Protein AF-A0A833ZFP9-F1 (afdb_monomer_lite)

Radius of gyration: 18.36 Å; chains: 1; bounding box: 37×31×60 Å

Organism: NCBI:txid89673

Secondary structure (DSSP, 8-state):
-----S---GGGTSTTHHHHHH-HHHHHHTT-EEEEEEEEEEE-SSEEEEEEE--HHHHHTS-TTSS-SSTT--PPTTTT-EEEEEE-TT--TTHHHHHHHHHHHHHHTT---EEEEEETTEEEEE-STT-EEEEEEEEEEEEEE------TT-PPP---S-SS--PPPPP--

Structure (mmCIF, N/CA/C/O backbone):
data_AF-A0A833ZFP9-F1
#
_entry.id   AF-A0A833ZFP9-F1
#
loop_
_atom_site.group_PDB
_atom_site.id
_atom_site.type_symbol
_atom_site.label_atom_id
_atom_site.label_alt_id
_atom_site.label_comp_id
_atom_site.label_asym_id
_atom_site.label_entity_id
_atom_site.label_seq_id
_atom_site.pdbx_PDB_ins_code
_atom_site.Cartn_x
_atom_site.Cartn_y
_atom_site.Cartn_z
_atom_site.occupancy
_atom_site.B_iso_or_equiv
_atom_site.auth_seq_id
_atom_site.auth_comp_id
_atom_site.auth_asym_id
_atom_site.auth_atom_id
_atom_site.pdbx_PDB_model_num
ATOM 1 N N . MET A 1 1 ? -7.667 -14.322 2.861 1.00 87.31 1 MET A N 1
ATOM 2 C CA . MET A 1 1 ? -8.338 -13.066 2.449 1.00 87.31 1 MET A CA 1
ATOM 3 C C . MET A 1 1 ? -7.268 -11.989 2.304 1.00 87.31 1 MET A C 1
ATOM 5 O O . MET A 1 1 ? -6.382 -11.949 3.150 1.00 87.31 1 MET A O 1
ATOM 9 N N . LEU A 1 2 ? -7.310 -11.172 1.246 1.00 97.00 2 LEU A N 1
ATOM 10 C CA . LEU A 1 2 ? -6.383 -10.045 1.052 1.00 97.00 2 LEU A CA 1
ATOM 11 C C . LEU A 1 2 ? -6.834 -8.821 1.863 1.00 97.00 2 LEU A C 1
ATOM 13 O O . LEU A 1 2 ? -8.028 -8.660 2.106 1.00 97.00 2 LEU A O 1
ATOM 17 N N . HIS A 1 3 ? -5.898 -7.962 2.267 1.00 97.88 3 HIS A N 1
ATOM 18 C CA . HIS A 1 3 ? -6.184 -6.735 3.015 1.00 97.88 3 HIS A CA 1
ATOM 19 C C . HIS A 1 3 ? -5.143 -5.642 2.722 1.00 97.88 3 HIS A C 1
ATOM 21 O O . HIS A 1 3 ? -4.038 -5.939 2.274 1.00 97.88 3 HIS A O 1
ATOM 27 N N . CYS A 1 4 ? -5.504 -4.386 2.994 1.00 98.25 4 CYS A N 1
ATOM 28 C CA . CYS A 1 4 ? -4.605 -3.231 2.978 1.00 98.25 4 CYS A CA 1
ATOM 29 C C . CYS A 1 4 ? -4.528 -2.675 4.402 1.00 98.25 4 CYS A C 1
ATOM 31 O O . CYS A 1 4 ? -5.507 -2.123 4.907 1.00 98.25 4 CYS A O 1
ATOM 33 N N . THR A 1 5 ? -3.392 -2.857 5.072 1.00 97.62 5 THR A N 1
ATOM 34 C CA . THR A 1 5 ? -3.215 -2.403 6.459 1.00 97.62 5 THR A CA 1
ATOM 35 C C . THR A 1 5 ? -2.983 -0.897 6.499 1.00 97.62 5 THR A C 1
ATOM 37 O O . THR A 1 5 ? -2.095 -0.398 5.813 1.00 97.62 5 THR A O 1
ATOM 40 N N . THR A 1 6 ? -3.735 -0.181 7.339 1.00 97.31 6 THR A N 1
ATOM 41 C CA . THR A 1 6 ? -3.466 1.229 7.659 1.00 97.31 6 THR A CA 1
ATOM 42 C C . THR A 1 6 ? -2.469 1.343 8.813 1.00 97.31 6 THR A C 1
ATOM 44 O O . THR A 1 6 ? -1.327 1.750 8.616 1.00 97.31 6 THR A O 1
ATOM 47 N N . LYS A 1 7 ? -2.871 0.931 10.021 1.00 96.75 7 LYS A N 1
ATOM 48 C CA . LYS A 1 7 ? -2.067 0.991 11.246 1.00 96.75 7 LYS A CA 1
ATOM 49 C C . LYS A 1 7 ? -1.997 -0.383 11.901 1.00 96.75 7 LYS A C 1
ATOM 51 O O . LYS A 1 7 ? -3.016 -1.007 12.183 1.00 96.75 7 LYS A O 1
ATOM 56 N N . PHE A 1 8 ? -0.778 -0.832 12.179 1.00 95.06 8 PHE A N 1
ATOM 57 C CA . PHE A 1 8 ? -0.546 -1.969 13.060 1.00 95.06 8 PHE A CA 1
ATOM 58 C C . PHE A 1 8 ? -0.555 -1.491 14.513 1.00 95.06 8 PHE A C 1
ATOM 60 O O . PHE A 1 8 ? 0.199 -0.584 14.867 1.00 95.06 8 PHE A O 1
ATOM 67 N N . CYS A 1 9 ? -1.414 -2.092 15.338 1.00 95.00 9 CYS A N 1
ATOM 68 C CA . CYS A 1 9 ? -1.639 -1.634 16.710 1.00 95.00 9 CYS A CA 1
ATOM 69 C C . CYS A 1 9 ? -1.043 -2.550 17.788 1.00 95.00 9 CYS A C 1
ATOM 71 O O . CYS A 1 9 ? -0.948 -2.122 18.931 1.00 95.00 9 CYS A O 1
ATOM 73 N N . ASP A 1 10 ? -0.688 -3.800 17.465 1.00 93.06 10 ASP A N 1
ATOM 74 C CA . ASP A 1 10 ? -0.259 -4.836 18.427 1.00 93.06 10 ASP A CA 1
ATOM 75 C C . ASP A 1 10 ? -1.034 -4.814 19.760 1.00 93.06 10 ASP A C 1
ATOM 77 O O . ASP A 1 10 ? -0.462 -4.678 20.839 1.00 93.06 10 ASP A O 1
ATOM 81 N N . TYR A 1 11 ? -2.368 -4.887 19.696 1.00 92.00 11 TYR A N 1
ATOM 82 C CA . TYR A 1 11 ? -3.235 -4.861 20.888 1.00 92.00 11 TYR A CA 1
ATOM 83 C C . TYR A 1 11 ? -3.059 -3.605 21.766 1.00 92.00 11 TYR A C 1
ATOM 85 O O . TYR A 1 11 ? -3.283 -3.657 22.971 1.00 92.00 11 TYR A O 1
ATOM 93 N N . GLY A 1 12 ? -2.653 -2.483 21.164 1.00 92.12 12 GLY A N 1
ATOM 94 C CA . GLY A 1 12 ? -2.386 -1.213 21.843 1.00 92.12 12 GLY A CA 1
ATOM 95 C C . GLY A 1 12 ? -0.921 -1.003 22.237 1.00 92.12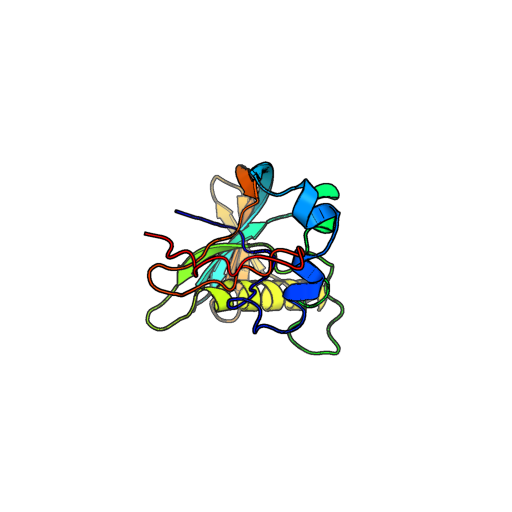 12 GLY A C 1
ATOM 96 O O . GLY A 1 12 ? -0.582 0.072 22.711 1.00 92.12 12 GLY A O 1
ATOM 97 N N . LYS A 1 13 ? -0.040 -1.991 22.031 1.00 92.44 13 LYS A N 1
ATOM 98 C CA . LYS A 1 13 ? 1.384 -1.892 22.400 1.00 92.44 13 LYS A CA 1
ATOM 99 C C . LYS A 1 13 ? 2.225 -1.136 21.379 1.00 92.44 13 LYS A C 1
ATOM 101 O O . LYS A 1 13 ? 3.298 -0.643 21.719 1.00 92.44 13 LYS A O 1
ATOM 106 N N . ALA A 1 14 ? 1.781 -1.081 20.123 1.00 93.12 14 ALA A N 1
ATOM 107 C CA . ALA A 1 14 ? 2.510 -0.350 19.098 1.00 93.12 14 ALA A CA 1
ATOM 108 C C . ALA A 1 14 ? 2.423 1.162 19.360 1.00 93.12 14 ALA A C 1
ATOM 110 O O . ALA A 1 14 ? 1.375 1.681 19.743 1.00 93.12 14 ALA A O 1
ATOM 111 N N . ALA A 1 15 ? 3.516 1.882 19.112 1.00 93.56 15 ALA A N 1
ATOM 112 C CA . ALA A 1 15 ? 3.549 3.330 19.284 1.00 93.56 15 ALA A CA 1
ATOM 113 C C . ALA A 1 15 ? 2.462 4.026 18.440 1.00 93.56 15 ALA A C 1
ATOM 115 O O . ALA A 1 15 ? 2.266 3.713 17.257 1.00 93.56 15 ALA A O 1
ATOM 116 N N . GLY A 1 16 ? 1.747 4.973 19.049 1.00 94.50 16 GLY A N 1
ATOM 117 C CA . GLY A 1 16 ? 0.677 5.715 18.383 1.00 94.50 16 GLY A CA 1
ATOM 118 C C . GLY A 1 16 ? -0.615 4.916 18.157 1.00 94.50 16 GLY A C 1
ATOM 119 O O . GLY A 1 16 ? -1.488 5.384 17.424 1.00 94.50 16 GLY A O 1
ATOM 120 N N . ALA A 1 17 ? -0.725 3.680 18.667 1.00 95.12 17 ALA A N 1
ATOM 121 C CA . ALA A 1 17 ? -1.876 2.813 18.412 1.00 95.12 17 ALA A CA 1
ATOM 122 C C . ALA A 1 17 ? -3.161 3.342 19.057 1.00 95.12 17 ALA A C 1
ATOM 124 O O . ALA A 1 17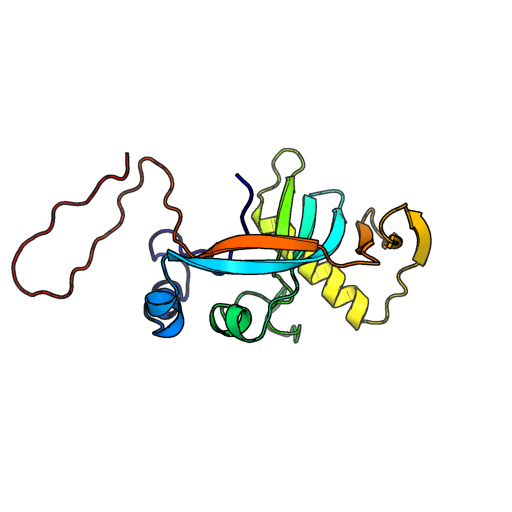 ? -4.212 3.346 18.412 1.00 95.12 17 ALA A O 1
ATOM 125 N N . GLU A 1 18 ? -3.081 3.791 20.310 1.00 95.00 18 GLU A N 1
ATOM 126 C CA . GLU A 1 18 ? -4.231 4.334 21.028 1.00 95.00 18 GLU A CA 1
ATOM 127 C C . GLU A 1 18 ? -4.670 5.659 20.405 1.00 95.00 18 GLU A C 1
ATOM 129 O O . GLU A 1 18 ? -5.837 5.821 20.058 1.00 95.00 18 GLU A O 1
ATOM 134 N N . GLU A 1 19 ? -3.730 6.563 20.142 1.00 96.06 19 GLU A N 1
ATOM 135 C CA . GLU A 1 19 ? -3.991 7.854 19.515 1.00 96.06 19 GLU A CA 1
ATOM 136 C C . GLU A 1 19 ? -4.646 7.684 18.143 1.00 96.06 19 GLU A C 1
ATOM 138 O O . GLU A 1 19 ? -5.611 8.382 17.837 1.00 96.06 19 GLU A O 1
ATOM 143 N N . TYR A 1 20 ? -4.176 6.726 17.335 1.00 97.38 20 TYR A N 1
ATOM 144 C CA . TYR A 1 20 ? -4.800 6.375 16.060 1.00 97.38 20 TYR A CA 1
ATOM 145 C C . TYR A 1 20 ? -6.233 5.860 16.238 1.00 97.38 20 TYR A C 1
ATOM 147 O O . TYR A 1 20 ? -7.154 6.359 15.591 1.00 97.38 20 TYR A O 1
ATOM 155 N N . ALA A 1 21 ? -6.441 4.895 17.136 1.00 96.56 21 ALA A N 1
ATOM 156 C CA . ALA A 1 21 ? -7.753 4.298 17.378 1.00 96.56 21 ALA A CA 1
ATOM 157 C C . ALA A 1 21 ? -8.768 5.300 17.957 1.00 96.56 21 ALA A C 1
ATOM 159 O O . ALA A 1 21 ? -9.976 5.157 17.745 1.00 96.56 21 ALA A O 1
ATOM 160 N N . GLN A 1 22 ? -8.299 6.327 18.672 1.00 96.88 22 GLN A N 1
ATOM 161 C CA . GLN A 1 22 ? -9.159 7.356 19.246 1.00 96.88 22 GLN A CA 1
ATOM 162 C C . GLN A 1 22 ? -9.604 8.426 18.239 1.00 96.88 22 GLN A C 1
ATOM 164 O O . GLN A 1 22 ? -10.554 9.151 18.551 1.00 96.88 22 GLN A O 1
ATOM 169 N N . GLN A 1 23 ? -9.001 8.502 17.045 1.00 97.75 23 GLN A N 1
ATOM 170 C CA . GLN A 1 23 ? -9.367 9.499 16.038 1.00 97.75 23 GLN A CA 1
ATOM 171 C C . GLN A 1 23 ? -10.833 9.371 15.617 1.00 97.75 23 GLN A C 1
ATOM 173 O O . GLN A 1 23 ? -11.328 8.294 15.274 1.00 97.75 23 GLN A O 1
ATOM 178 N N . ASP A 1 24 ? -11.510 10.515 15.563 1.00 98.19 24 ASP A N 1
ATOM 179 C CA . ASP A 1 24 ? -12.912 10.617 15.165 1.00 98.19 24 ASP A CA 1
ATOM 180 C C . ASP A 1 24 ? -13.183 9.976 13.801 1.00 98.19 24 ASP A C 1
ATOM 182 O O . ASP A 1 24 ? -14.174 9.265 13.633 1.00 98.19 24 ASP A O 1
ATOM 186 N N . VAL A 1 25 ? -12.291 10.196 12.830 1.00 98.06 25 VAL A N 1
ATOM 187 C CA . VAL A 1 25 ? -12.424 9.633 11.482 1.00 98.06 25 VAL A CA 1
ATOM 188 C C . VAL A 1 25 ? -12.290 8.110 11.475 1.00 98.06 25 VAL A C 1
ATOM 190 O O . VAL A 1 25 ? -13.048 7.451 10.765 1.00 98.06 25 VAL A O 1
ATOM 193 N N . VAL A 1 26 ? -11.409 7.540 12.305 1.00 98.00 26 VAL A N 1
ATOM 194 C CA . VAL A 1 26 ? -11.213 6.086 12.434 1.00 98.00 26 VAL A CA 1
ATOM 195 C C . VAL A 1 26 ? -12.463 5.443 13.028 1.00 98.00 26 VAL A C 1
ATOM 197 O O . VAL A 1 26 ? -13.037 4.540 12.419 1.00 98.00 26 VAL A O 1
ATOM 200 N N . LYS A 1 27 ? -12.963 5.968 14.153 1.00 98.12 27 LYS A N 1
ATOM 201 C CA . LYS A 1 27 ? -14.190 5.471 14.800 1.00 98.12 27 LYS A CA 1
ATOM 202 C C . LYS A 1 27 ? -15.408 5.572 13.888 1.00 98.12 27 LYS A C 1
ATOM 204 O O . LYS A 1 27 ? -16.146 4.605 13.735 1.00 98.12 27 LYS A O 1
ATOM 209 N N . LYS A 1 28 ? -15.608 6.730 13.250 1.00 98.19 28 LYS A N 1
ATOM 210 C CA . LYS A 1 28 ? -16.748 6.971 12.350 1.00 98.19 28 LYS A CA 1
ATOM 211 C C . LYS A 1 28 ? -16.663 6.156 11.061 1.00 98.19 28 LYS A C 1
ATOM 213 O O . LYS A 1 28 ? -17.678 6.044 10.378 1.00 98.19 28 LYS A O 1
ATOM 218 N N . SER A 1 29 ? -15.491 5.643 10.690 1.00 98.44 29 SER A N 1
ATOM 219 C CA . SER A 1 29 ? -15.302 4.846 9.471 1.00 98.44 29 SER A CA 1
ATOM 220 C C . SER A 1 29 ? -15.315 3.344 9.714 1.00 98.44 29 SER A C 1
ATOM 222 O O . SER A 1 29 ? -15.361 2.581 8.751 1.00 98.44 29 SER A O 1
ATOM 224 N N . TYR A 1 30 ? -15.295 2.907 10.974 1.00 97.88 30 TYR A N 1
ATOM 225 C CA . TYR A 1 30 ? -15.335 1.493 11.319 1.00 97.88 30 TYR A CA 1
ATOM 226 C C . TYR A 1 30 ? -16.583 0.820 10.730 1.00 97.88 30 TYR A C 1
ATOM 228 O O . TYR A 1 30 ? -17.693 1.345 10.831 1.00 97.88 30 TYR A O 1
ATOM 236 N N . SER A 1 31 ? -16.384 -0.328 10.083 1.00 97.50 31 SER A N 1
ATOM 237 C CA . SER A 1 31 ? -17.398 -1.089 9.339 1.00 97.50 31 SER A CA 1
ATOM 238 C C . SER A 1 31 ? -17.959 -0.407 8.082 1.00 97.50 31 SER A C 1
ATOM 240 O O . SER A 1 31 ? -18.917 -0.915 7.499 1.00 97.50 31 SER A O 1
ATOM 242 N N . LYS A 1 32 ? -17.374 0.704 7.608 1.00 98.44 32 LYS A N 1
ATOM 243 C CA . LYS A 1 32 ? -17.735 1.292 6.307 1.00 98.44 32 LYS A CA 1
ATOM 244 C C . LYS A 1 32 ? -17.004 0.610 5.155 1.00 98.44 32 LYS A C 1
ATOM 246 O O . LYS A 1 32 ? -15.865 0.161 5.295 1.00 98.44 32 LYS A O 1
ATOM 251 N N . ALA A 1 33 ? -17.667 0.576 4.002 1.00 98.25 33 ALA A N 1
ATOM 252 C CA . ALA A 1 33 ? -17.075 0.132 2.750 1.00 98.25 33 ALA A CA 1
ATOM 253 C C . ALA A 1 33 ? -16.315 1.271 2.058 1.00 98.25 33 ALA A C 1
ATOM 255 O O . ALA A 1 33 ? -16.789 2.404 2.018 1.00 98.25 33 ALA A O 1
ATOM 256 N N . PHE A 1 34 ? -15.174 0.931 1.470 1.00 98.44 34 PHE A N 1
ATOM 257 C CA . PHE A 1 34 ? -14.324 1.797 0.659 1.00 98.44 34 PHE A CA 1
ATOM 258 C C . PHE A 1 34 ? -13.998 1.107 -0.669 1.00 98.44 34 PHE A C 1
ATOM 260 O O . PHE A 1 34 ? -14.147 -0.114 -0.803 1.00 98.44 34 PHE A O 1
ATOM 267 N N . THR A 1 35 ? -13.562 1.889 -1.655 1.00 98.38 35 THR A N 1
ATOM 268 C CA . THR A 1 35 ? -13.125 1.376 -2.959 1.00 98.38 35 THR A CA 1
ATOM 269 C C . THR A 1 35 ? -11.660 1.722 -3.160 1.00 98.38 35 THR A C 1
ATOM 271 O O . THR A 1 35 ? -11.332 2.823 -3.591 1.00 98.38 35 THR A O 1
ATOM 274 N N . LEU A 1 36 ? -10.788 0.754 -2.886 1.00 98.56 36 LEU A N 1
ATOM 275 C CA . LEU A 1 36 ? -9.350 0.922 -3.049 1.00 98.56 36 LEU A CA 1
ATOM 276 C C . LEU A 1 36 ? -8.993 0.915 -4.536 1.00 98.56 36 LEU A C 1
ATOM 278 O O . LEU A 1 36 ? -9.454 0.052 -5.294 1.00 98.56 36 LEU A O 1
ATOM 282 N N . THR A 1 37 ? -8.127 1.843 -4.934 1.00 98.81 37 THR A N 1
ATOM 283 C CA . THR A 1 37 ? -7.623 1.946 -6.305 1.00 98.81 37 THR A CA 1
ATOM 284 C C . THR A 1 37 ? -6.220 1.355 -6.394 1.00 98.81 37 THR A C 1
ATOM 286 O O . THR A 1 37 ? -5.277 1.881 -5.817 1.00 98.81 37 THR A O 1
ATOM 289 N N . ILE A 1 38 ? -6.060 0.262 -7.137 1.00 98.75 38 ILE A N 1
ATOM 290 C CA . ILE A 1 38 ? -4.763 -0.358 -7.419 1.00 98.75 38 ILE A CA 1
ATOM 291 C C . ILE A 1 38 ? -4.203 0.251 -8.704 1.00 98.75 38 ILE A C 1
ATOM 293 O O . ILE A 1 38 ? -4.829 0.145 -9.765 1.00 98.75 38 ILE A O 1
ATOM 297 N N . CYS A 1 39 ? -3.025 0.867 -8.619 1.00 98.50 39 CYS A N 1
ATOM 298 C CA . CYS A 1 39 ? -2.383 1.549 -9.747 1.00 98.50 39 CYS A CA 1
ATOM 299 C C . CYS A 1 39 ? -1.188 0.786 -10.336 1.00 98.50 39 CYS A C 1
ATOM 301 O O . CYS A 1 39 ? -0.892 0.943 -11.520 1.00 98.50 39 CYS A O 1
ATOM 303 N N . ALA A 1 40 ? -0.543 -0.079 -9.554 1.00 98.50 40 ALA A N 1
ATOM 304 C CA . ALA A 1 40 ? 0.569 -0.901 -10.015 1.00 98.50 40 ALA A CA 1
ATOM 305 C C . ALA A 1 40 ? 0.639 -2.229 -9.254 1.00 98.50 40 ALA A C 1
ATOM 307 O O . ALA A 1 40 ? 0.162 -2.339 -8.122 1.00 98.50 40 ALA A O 1
ATOM 308 N N . LEU A 1 41 ? 1.269 -3.225 -9.869 1.00 98.69 41 LEU A N 1
ATOM 309 C CA . LEU A 1 41 ? 1.738 -4.436 -9.197 1.00 98.69 41 LEU A CA 1
ATOM 310 C C . LEU A 1 41 ? 3.260 -4.390 -9.137 1.00 98.69 41 LEU A C 1
ATOM 312 O O . LEU A 1 41 ? 3.891 -3.912 -10.076 1.00 98.69 41 LEU A O 1
ATOM 316 N N . PHE A 1 42 ? 3.856 -4.891 -8.066 1.00 98.62 42 PHE A N 1
ATOM 317 C CA . PHE A 1 42 ? 5.304 -4.950 -7.937 1.00 98.62 42 PHE A CA 1
ATOM 318 C C . PHE A 1 42 ? 5.758 -6.292 -7.382 1.00 98.62 42 PHE A C 1
ATOM 320 O O . PHE A 1 42 ? 5.058 -6.942 -6.603 1.00 98.62 42 PHE A O 1
ATOM 327 N N . VAL A 1 43 ? 6.953 -6.687 -7.803 1.00 98.50 43 VAL A N 1
ATOM 328 C CA . VAL A 1 43 ? 7.634 -7.902 -7.368 1.00 98.50 43 VAL A CA 1
ATOM 329 C C . VAL A 1 43 ? 9.035 -7.509 -6.934 1.00 98.50 43 VAL A C 1
ATOM 331 O O . VAL A 1 43 ? 9.725 -6.762 -7.625 1.00 98.50 43 VAL A O 1
ATOM 334 N N . THR A 1 44 ? 9.463 -8.025 -5.795 1.00 98.50 44 THR A N 1
ATOM 335 C CA . THR A 1 44 ? 10.843 -7.989 -5.318 1.00 98.50 44 THR A CA 1
ATOM 336 C C . THR A 1 44 ? 11.293 -9.426 -5.045 1.00 98.50 44 THR A C 1
ATOM 338 O O . THR A 1 44 ? 10.458 -10.333 -5.000 1.00 98.50 44 THR A O 1
ATOM 341 N N . PRO A 1 45 ? 12.590 -9.671 -4.792 1.00 98.25 45 PRO A N 1
ATOM 342 C CA . PRO A 1 45 ? 13.037 -10.988 -4.343 1.00 98.25 45 PRO A CA 1
ATOM 343 C C . PRO A 1 45 ? 12.388 -11.446 -3.025 1.00 98.25 45 PRO A C 1
ATOM 345 O O . PRO A 1 45 ? 12.393 -12.634 -2.725 1.00 98.25 45 PRO A O 1
ATOM 348 N N . LYS A 1 46 ? 11.851 -10.513 -2.223 1.00 98.38 46 LYS A N 1
ATOM 349 C CA . LYS A 1 46 ? 11.269 -10.789 -0.904 1.00 98.38 46 LYS A CA 1
ATOM 350 C C . LYS A 1 46 ? 9.747 -10.879 -0.939 1.00 98.38 46 LYS A C 1
ATOM 352 O O . LYS A 1 46 ? 9.172 -11.696 -0.224 1.00 98.38 46 LYS A O 1
ATOM 357 N N . THR A 1 47 ? 9.083 -10.018 -1.709 1.00 98.75 47 THR A N 1
ATOM 358 C CA . THR A 1 47 ? 7.625 -9.863 -1.657 1.00 98.75 47 THR A CA 1
ATOM 359 C C . THR A 1 47 ? 7.013 -9.574 -3.022 1.00 98.75 47 THR A C 1
ATOM 361 O O . THR A 1 47 ? 7.657 -9.078 -3.942 1.00 98.75 47 THR A O 1
ATOM 364 N N . THR A 1 48 ? 5.727 -9.883 -3.157 1.00 98.81 48 THR A N 1
ATOM 365 C CA . THR A 1 48 ? 4.881 -9.420 -4.260 1.00 98.81 48 THR A CA 1
ATOM 366 C C . THR A 1 48 ? 3.717 -8.636 -3.676 1.00 98.81 48 THR A C 1
ATOM 368 O O . THR A 1 48 ? 3.044 -9.108 -2.753 1.00 98.81 48 THR A O 1
ATOM 371 N N . GLY A 1 49 ? 3.456 -7.449 -4.216 1.00 98.81 49 GLY A N 1
ATOM 372 C CA . GLY A 1 49 ? 2.427 -6.551 -3.710 1.00 98.81 49 GLY A CA 1
ATOM 373 C C . GLY A 1 49 ? 1.700 -5.778 -4.802 1.00 98.81 49 GLY A C 1
ATOM 374 O O . GLY A 1 49 ? 2.129 -5.699 -5.951 1.00 98.81 49 GLY A O 1
ATOM 375 N N . ALA A 1 50 ? 0.570 -5.193 -4.423 1.00 98.81 50 ALA A N 1
ATOM 376 C CA . ALA A 1 50 ? -0.170 -4.236 -5.232 1.00 98.81 50 ALA A CA 1
ATOM 377 C C . ALA A 1 50 ? -0.077 -2.853 -4.583 1.00 98.81 50 ALA A C 1
ATOM 379 O O . ALA A 1 50 ? -0.389 -2.715 -3.400 1.00 98.81 50 ALA A O 1
ATOM 380 N N . ARG A 1 51 ? 0.335 -1.837 -5.346 1.00 98.69 51 ARG A N 1
ATOM 381 C CA . ARG A 1 51 ? 0.376 -0.438 -4.904 1.00 98.69 51 ARG A CA 1
ATOM 382 C C . ARG A 1 51 ? -1.038 0.128 -4.911 1.00 98.69 51 ARG A C 1
ATOM 384 O O . ARG A 1 51 ? -1.716 0.090 -5.942 1.00 98.69 51 ARG A O 1
ATOM 391 N N . VAL A 1 52 ? -1.463 0.653 -3.766 1.00 98.75 52 VAL A N 1
ATOM 392 C CA . VAL A 1 52 ? -2.763 1.303 -3.601 1.00 98.75 52 VAL A CA 1
ATOM 393 C C . VAL A 1 52 ? -2.570 2.812 -3.652 1.00 98.75 52 VAL A C 1
ATOM 395 O O . VAL A 1 52 ? -1.719 3.374 -2.972 1.00 98.75 52 VAL A O 1
ATOM 398 N N . GLU A 1 53 ? -3.379 3.471 -4.465 1.00 98.25 53 GLU A N 1
ATOM 399 C CA . GLU A 1 53 ? -3.501 4.919 -4.503 1.00 98.25 53 GLU A CA 1
ATOM 400 C C . GLU A 1 53 ? -4.704 5.320 -3.657 1.00 98.25 53 GLU A C 1
ATOM 402 O O . GLU A 1 53 ? -5.850 5.053 -4.023 1.00 98.25 53 GLU A O 1
ATOM 407 N N . LEU A 1 54 ? -4.424 5.906 -2.495 1.00 98.38 54 LEU A N 1
ATOM 408 C CA . LEU A 1 54 ? -5.453 6.323 -1.552 1.00 98.38 54 LEU A CA 1
ATOM 409 C C . LEU A 1 54 ? -6.142 7.599 -2.041 1.00 98.38 54 LEU A C 1
ATOM 411 O O . LEU A 1 54 ? -5.487 8.578 -2.398 1.00 98.38 54 LEU A O 1
ATOM 415 N N . SER A 1 55 ? -7.469 7.597 -1.998 1.00 98.12 55 SER A N 1
ATOM 416 C CA . SER A 1 55 ? -8.292 8.797 -2.150 1.00 98.12 55 SER A CA 1
ATOM 417 C C . SER A 1 55 ? -8.118 9.755 -0.969 1.00 98.12 55 SER A C 1
ATOM 419 O O . SER A 1 55 ? -7.609 9.386 0.090 1.00 98.12 55 SER A O 1
ATOM 421 N N . GLU A 1 56 ? -8.618 10.984 -1.104 1.00 97.62 56 GLU A N 1
ATOM 422 C CA . GLU A 1 56 ? -8.608 11.969 -0.015 1.00 97.62 56 GLU A CA 1
ATOM 423 C C . GLU A 1 56 ? -9.291 11.444 1.256 1.00 97.62 56 GLU A C 1
ATOM 425 O O . GLU A 1 56 ? -8.787 11.652 2.357 1.00 97.62 56 GLU A O 1
ATOM 430 N N . GLN A 1 57 ? -10.398 10.706 1.115 1.00 97.00 57 GLN A N 1
ATOM 431 C CA . GLN A 1 57 ? -11.120 10.122 2.249 1.00 97.00 57 GLN A CA 1
ATOM 432 C C . GLN A 1 57 ? -10.312 9.017 2.938 1.00 97.00 57 GLN A C 1
ATOM 434 O O . GLN A 1 57 ? -10.268 8.954 4.165 1.00 97.00 57 GLN A O 1
ATOM 439 N N . GLU A 1 58 ? -9.653 8.157 2.162 1.00 98.38 58 GLU A N 1
ATOM 440 C CA . GLU A 1 58 ? -8.818 7.075 2.694 1.00 98.38 58 GLU A CA 1
ATOM 441 C C . GLU A 1 58 ? -7.530 7.619 3.323 1.00 98.38 58 GLU A C 1
ATOM 443 O O . GLU A 1 58 ? -7.079 7.108 4.348 1.00 98.38 58 GLU A O 1
ATOM 448 N N . LEU A 1 59 ? -6.976 8.709 2.781 1.00 98.12 59 LEU A N 1
ATOM 449 C CA . LEU A 1 59 ? -5.833 9.409 3.365 1.00 98.12 59 LEU A CA 1
ATOM 450 C C . LEU A 1 59 ? -6.139 9.953 4.761 1.00 98.12 59 LEU A C 1
ATOM 452 O O . LEU A 1 59 ? -5.237 9.980 5.593 1.00 98.12 59 LEU A O 1
ATOM 456 N N . LEU A 1 60 ? -7.384 10.330 5.075 1.00 97.69 60 LEU A N 1
ATOM 457 C CA . LEU A 1 60 ? -7.754 10.723 6.441 1.00 97.69 60 LEU A CA 1
ATOM 458 C C . LEU A 1 60 ? -7.589 9.573 7.448 1.00 97.69 60 LEU A C 1
ATOM 460 O O . LEU A 1 60 ? -7.299 9.834 8.611 1.00 97.69 60 LEU A O 1
ATOM 464 N N . LEU A 1 61 ? -7.725 8.318 7.005 1.00 98.06 61 LEU A N 1
ATOM 465 C CA . LEU A 1 61 ? -7.498 7.115 7.816 1.00 98.06 61 LEU A CA 1
ATOM 466 C C . LEU A 1 61 ? -6.027 6.684 7.847 1.00 98.06 61 LEU A C 1
ATOM 468 O O . LEU A 1 61 ? -5.687 5.727 8.548 1.00 98.06 61 LEU A O 1
ATOM 472 N N . TRP A 1 62 ? -5.156 7.345 7.085 1.00 98.00 62 TRP A N 1
ATOM 473 C CA . TRP A 1 62 ? -3.757 6.964 6.972 1.00 98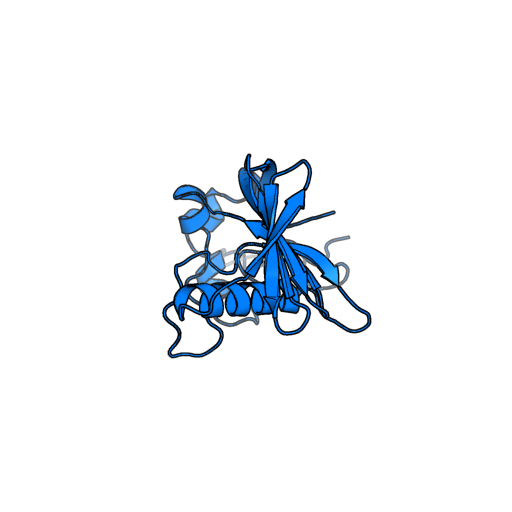.00 62 TRP A CA 1
ATOM 474 C C . TRP A 1 62 ? -2.927 7.546 8.124 1.00 98.00 62 TRP A C 1
ATOM 476 O O . TRP A 1 62 ? -2.938 8.765 8.326 1.00 98.00 62 TRP A O 1
ATOM 486 N N . PRO A 1 63 ? -2.199 6.724 8.894 1.00 94.88 63 PRO A N 1
ATOM 487 C CA . PRO A 1 63 ? -1.385 7.219 10.000 1.00 94.88 63 PRO A CA 1
ATOM 488 C C . PRO A 1 63 ? -0.180 8.039 9.504 1.00 94.88 63 PRO A C 1
ATOM 490 O O . PRO A 1 63 ? 0.356 7.809 8.425 1.00 94.88 63 PRO A O 1
ATOM 493 N N . ASN A 1 64 ? 0.263 9.010 10.305 1.00 88.12 64 ASN A N 1
ATOM 494 C CA . ASN A 1 64 ? 1.311 9.965 9.905 1.00 88.12 64 ASN A CA 1
ATOM 495 C C . ASN A 1 64 ? 2.745 9.431 10.074 1.00 88.12 64 ASN A C 1
ATOM 497 O O . ASN A 1 64 ? 3.709 10.100 9.698 1.00 88.12 64 ASN A O 1
ATOM 501 N N . ASP A 1 65 ? 2.906 8.254 10.675 1.00 86.12 65 ASP A N 1
ATOM 502 C CA . ASP A 1 65 ? 4.197 7.704 11.085 1.00 86.12 65 ASP A CA 1
ATOM 503 C C . ASP A 1 65 ? 4.653 6.493 10.259 1.00 86.12 65 ASP A C 1
ATOM 505 O O . ASP A 1 65 ? 5.724 5.953 10.522 1.00 86.12 65 ASP A O 1
ATOM 509 N N . VAL A 1 66 ? 3.882 6.068 9.250 1.00 90.75 66 VAL A N 1
ATOM 510 C CA . VAL A 1 66 ? 4.153 4.808 8.532 1.00 90.75 66 VAL A CA 1
ATOM 511 C C . VAL A 1 66 ? 4.920 4.959 7.220 1.00 90.75 66 VAL A C 1
ATOM 513 O O . VAL A 1 66 ? 5.553 3.989 6.803 1.00 90.75 66 VAL A O 1
ATOM 516 N N . ASP A 1 67 ? 4.892 6.130 6.576 1.00 90.38 67 ASP A N 1
ATOM 517 C CA . ASP A 1 67 ? 5.488 6.373 5.248 1.00 90.38 67 ASP A CA 1
ATOM 518 C C . ASP A 1 67 ? 6.976 6.765 5.315 1.00 90.38 67 ASP A C 1
ATOM 520 O O . ASP A 1 67 ? 7.421 7.696 4.643 1.00 90.38 67 ASP A O 1
ATOM 524 N N . LYS A 1 68 ? 7.757 6.102 6.171 1.00 87.94 68 LYS A N 1
ATOM 525 C CA . LYS A 1 68 ? 9.162 6.453 6.424 1.00 87.94 68 LYS A CA 1
ATOM 526 C C . LYS A 1 68 ? 10.028 5.197 6.478 1.00 87.94 68 LYS A C 1
ATOM 528 O O . LYS A 1 68 ? 9.663 4.238 7.155 1.00 87.94 68 LYS A O 1
ATOM 533 N N . LEU A 1 69 ? 11.173 5.212 5.790 1.00 85.44 69 LEU A N 1
ATOM 534 C CA . LEU A 1 69 ? 12.236 4.206 5.959 1.00 85.44 69 LEU A CA 1
ATOM 535 C C . LEU A 1 69 ? 13.273 4.681 6.984 1.00 85.44 69 LEU A C 1
ATOM 537 O O . LEU A 1 69 ? 13.849 3.887 7.719 1.00 85.44 69 LEU A O 1
ATOM 541 N N . SER A 1 70 ? 13.477 5.994 7.049 1.00 85.56 70 SER A N 1
ATOM 542 C CA . SER A 1 70 ? 14.334 6.690 7.999 1.00 85.56 70 SER A CA 1
ATOM 543 C C . SER A 1 70 ? 13.677 8.003 8.456 1.00 85.56 70 SER A C 1
ATOM 545 O O . SER A 1 70 ? 12.805 8.529 7.759 1.00 85.56 70 SER A O 1
ATOM 547 N N . PRO A 1 71 ? 14.070 8.572 9.612 1.00 79.75 71 PRO A N 1
ATOM 548 C CA . PRO A 1 71 ? 13.461 9.798 10.138 1.00 79.75 71 PRO A CA 1
ATOM 549 C C . PRO A 1 71 ? 13.549 11.018 9.209 1.00 79.75 71 PRO A C 1
ATOM 551 O O . PRO A 1 71 ? 12.721 11.920 9.323 1.00 79.75 71 PRO A O 1
ATOM 554 N N . SER A 1 72 ? 14.536 11.050 8.309 1.00 78.88 72 SER A N 1
ATOM 555 C CA . SER A 1 72 ? 14.767 12.140 7.356 1.00 78.88 72 SER A CA 1
ATOM 556 C C . SER A 1 72 ? 14.003 11.988 6.037 1.00 78.88 72 SER A C 1
ATOM 558 O O . SER A 1 72 ? 14.044 12.905 5.216 1.00 78.88 72 SER A O 1
ATOM 560 N N . ASP A 1 73 ? 13.310 10.868 5.806 1.00 81.19 73 ASP A N 1
ATOM 561 C CA . ASP A 1 73 ? 12.574 10.661 4.559 1.00 81.19 73 ASP A CA 1
ATOM 562 C C . ASP A 1 73 ? 11.312 11.538 4.488 1.00 81.19 73 ASP A C 1
ATOM 564 O O . ASP A 1 73 ? 10.496 11.584 5.411 1.00 81.19 73 ASP A O 1
ATOM 568 N N . SER A 1 74 ? 11.127 12.197 3.341 1.00 82.88 74 SER A N 1
ATOM 569 C CA . SER A 1 74 ? 9.974 13.046 3.012 1.00 82.88 74 SER A CA 1
ATOM 570 C C . SER A 1 74 ? 9.145 12.449 1.866 1.00 82.88 74 SER A C 1
ATOM 572 O O . SER A 1 74 ? 8.912 13.064 0.819 1.00 82.88 74 SER A O 1
ATOM 574 N N . LEU A 1 75 ? 8.713 11.197 2.044 1.00 91.50 75 LEU A N 1
ATOM 575 C CA . LEU A 1 75 ? 7.841 10.529 1.079 1.00 91.50 75 LEU A CA 1
ATOM 576 C C . LEU A 1 75 ? 6.391 11.033 1.217 1.00 91.50 75 LEU A C 1
ATOM 578 O O . LEU A 1 75 ? 5.966 11.387 2.319 1.00 91.50 75 LEU A O 1
ATOM 582 N N . PRO A 1 76 ? 5.615 11.094 0.117 1.00 92.69 76 PRO A N 1
ATOM 583 C CA . PRO A 1 76 ? 4.212 11.487 0.171 1.00 92.69 76 PRO A CA 1
ATOM 584 C C . PRO A 1 76 ? 3.416 10.617 1.136 1.00 92.69 76 PRO A C 1
ATOM 586 O O . PRO A 1 76 ? 3.619 9.403 1.204 1.00 92.69 76 PRO A O 1
ATOM 589 N N . ARG A 1 77 ? 2.456 11.224 1.828 1.00 94.94 77 ARG A N 1
ATOM 590 C CA . ARG A 1 77 ? 1.518 10.484 2.671 1.00 94.94 77 ARG A CA 1
ATOM 591 C C . ARG A 1 77 ? 0.757 9.452 1.831 1.00 94.94 77 ARG A C 1
ATOM 593 O O . ARG A 1 77 ? 0.306 9.768 0.733 1.00 94.94 77 ARG A O 1
ATOM 600 N N . GLY A 1 78 ? 0.632 8.232 2.343 1.00 96.94 78 GLY A N 1
ATOM 601 C CA . GLY A 1 78 ? 0.025 7.105 1.635 1.00 96.94 78 GLY A CA 1
ATOM 602 C C . GLY A 1 78 ? 0.993 6.308 0.759 1.00 96.94 78 GLY A C 1
ATOM 603 O O . GLY A 1 78 ? 0.578 5.316 0.168 1.00 96.94 78 GLY A O 1
ATOM 604 N N . SER A 1 79 ? 2.275 6.684 0.672 1.00 97.06 79 SER A N 1
ATOM 605 C CA . SER A 1 79 ? 3.249 5.983 -0.185 1.00 97.06 79 SER A CA 1
ATOM 606 C C . SER A 1 79 ? 3.441 4.512 0.184 1.00 97.06 79 SER A C 1
ATOM 608 O O . SER A 1 79 ? 3.809 3.719 -0.679 1.00 97.06 79 SER A O 1
ATOM 610 N N . ARG A 1 80 ? 3.187 4.132 1.442 1.00 98.12 80 ARG A N 1
ATOM 611 C CA . ARG A 1 80 ? 3.264 2.742 1.905 1.00 98.12 80 ARG A CA 1
ATOM 612 C C . ARG A 1 80 ? 1.967 1.954 1.680 1.00 98.12 80 ARG A C 1
ATOM 614 O O . ARG A 1 80 ? 1.920 0.778 2.032 1.00 98.12 80 ARG A O 1
ATOM 621 N N . ALA A 1 81 ? 0.910 2.539 1.122 1.00 98.56 81 ALA A N 1
ATOM 622 C CA . ALA A 1 81 ? -0.361 1.844 0.931 1.00 98.56 81 ALA A CA 1
ATOM 623 C C . ALA A 1 81 ? -0.240 0.697 -0.081 1.00 98.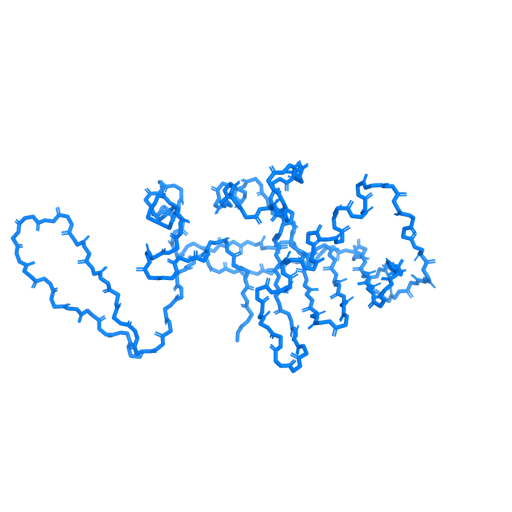56 81 ALA A C 1
ATOM 625 O O . ALA A 1 81 ? 0.062 0.898 -1.260 1.00 98.56 81 ALA A O 1
ATOM 626 N N . HIS A 1 82 ? -0.474 -0.528 0.392 1.00 98.81 82 HIS A N 1
ATOM 627 C CA . HIS A 1 82 ? -0.313 -1.732 -0.414 1.00 98.81 82 HIS A CA 1
ATOM 628 C C . HIS A 1 82 ? -1.217 -2.876 0.042 1.00 98.81 82 HIS A C 1
ATOM 630 O O . HIS A 1 82 ? -1.676 -2.925 1.183 1.00 98.81 82 HIS A O 1
ATOM 636 N N . ILE A 1 83 ? -1.400 -3.839 -0.858 1.00 98.81 83 ILE A N 1
ATOM 637 C CA . ILE A 1 83 ? -1.942 -5.165 -0.559 1.00 98.81 83 ILE A CA 1
ATOM 638 C C . ILE A 1 83 ? -0.824 -6.181 -0.794 1.00 98.81 83 ILE A C 1
ATOM 640 O O . ILE A 1 83 ? -0.304 -6.272 -1.906 1.00 98.81 83 ILE A O 1
ATOM 644 N N . THR A 1 84 ? -0.457 -6.951 0.230 1.00 98.69 84 THR A N 1
ATOM 645 C CA . THR A 1 84 ? 0.486 -8.068 0.076 1.00 98.69 84 THR A CA 1
ATOM 646 C C . THR A 1 84 ? -0.184 -9.223 -0.655 1.00 98.69 84 THR A C 1
ATOM 648 O O . THR A 1 84 ? -1.252 -9.681 -0.249 1.00 98.69 84 THR A O 1
ATOM 651 N N . LEU A 1 85 ? 0.455 -9.699 -1.722 1.00 98.62 85 LEU A N 1
ATOM 652 C CA . LEU A 1 85 ? -0.019 -10.812 -2.546 1.00 98.62 85 LEU A CA 1
ATOM 653 C C . LEU A 1 85 ? 0.793 -12.090 -2.310 1.00 98.62 85 LEU A C 1
ATOM 655 O O . LEU A 1 85 ? 0.247 -13.183 -2.419 1.00 98.62 85 LEU A O 1
ATOM 659 N N . GLY A 1 86 ? 2.074 -11.956 -1.959 1.00 98.25 86 GLY A N 1
ATOM 660 C CA . GLY A 1 86 ? 2.956 -13.082 -1.668 1.00 98.25 86 GLY A CA 1
ATOM 661 C C . GLY A 1 86 ? 4.230 -12.646 -0.951 1.00 98.25 86 GLY A C 1
ATOM 662 O O . GLY A 1 86 ? 4.645 -11.492 -1.051 1.00 98.25 86 GLY A O 1
ATOM 663 N N . CYS A 1 87 ? 4.833 -13.570 -0.213 1.00 98.56 87 CYS A N 1
ATOM 664 C CA . CYS A 1 87 ? 6.108 -13.401 0.482 1.00 98.56 87 CYS A CA 1
ATOM 665 C C . CYS A 1 87 ? 6.980 -14.620 0.177 1.00 98.56 87 CYS A C 1
ATOM 667 O O . CYS A 1 87 ? 6.448 -15.723 0.046 1.00 98.56 87 CYS A O 1
ATOM 669 N N . ALA A 1 88 ? 8.290 -14.418 0.058 1.00 98.19 88 ALA A N 1
ATOM 670 C CA . ALA A 1 88 ? 9.250 -15.515 0.066 1.00 98.19 88 ALA A CA 1
ATOM 671 C C . ALA A 1 88 ? 9.272 -16.202 1.444 1.00 98.19 88 ALA A C 1
ATOM 673 O O . ALA A 1 88 ? 8.769 -15.650 2.430 1.00 98.19 88 ALA A O 1
ATOM 674 N N . ASP A 1 89 ? 9.872 -17.391 1.510 1.00 97.50 89 ASP A N 1
ATOM 675 C CA . ASP A 1 89 ? 10.025 -18.127 2.764 1.00 97.50 89 ASP A CA 1
ATOM 676 C C . ASP A 1 89 ? 10.696 -17.256 3.835 1.00 97.50 89 ASP A C 1
ATOM 678 O O . ASP A 1 89 ? 11.607 -16.477 3.555 1.00 97.50 89 ASP A O 1
ATOM 682 N N . GLU A 1 90 ? 10.185 -17.355 5.065 1.00 95.50 90 GLU A N 1
ATOM 683 C CA . GLU A 1 90 ? 10.639 -16.605 6.249 1.00 95.50 90 GLU A CA 1
ATOM 684 C C . GLU A 1 90 ? 10.461 -15.070 6.186 1.00 95.50 90 GLU A C 1
ATOM 686 O O . GLU A 1 90 ? 10.694 -14.375 7.181 1.00 95.50 90 GLU A O 1
ATOM 691 N N . VAL A 1 91 ? 9.960 -14.515 5.077 1.00 97.81 91 VAL A N 1
ATOM 692 C CA . VAL A 1 91 ? 9.690 -13.079 4.943 1.00 97.81 91 VAL A CA 1
ATOM 693 C C . VAL A 1 91 ? 8.324 -12.725 5.530 1.00 97.81 91 VAL A C 1
ATOM 695 O O . VAL A 1 91 ? 7.284 -13.262 5.155 1.00 97.81 91 VAL A O 1
ATOM 698 N N . GLN A 1 92 ? 8.309 -11.749 6.438 1.00 96.94 92 GLN A N 1
ATOM 699 C CA . GLN A 1 92 ? 7.077 -11.232 7.033 1.00 96.94 92 GLN A CA 1
ATOM 700 C C . GLN A 1 92 ? 6.352 -10.267 6.085 1.00 96.94 92 GLN A C 1
ATOM 702 O O . GLN A 1 92 ? 6.976 -9.404 5.470 1.00 96.94 92 GLN A O 1
ATOM 707 N N . ALA A 1 93 ? 5.016 -10.312 6.059 1.00 97.00 93 ALA A N 1
ATOM 708 C CA . ALA A 1 93 ? 4.197 -9.488 5.159 1.00 97.00 93 ALA A CA 1
ATOM 709 C C . ALA A 1 93 ? 4.447 -7.972 5.283 1.00 97.00 93 ALA A C 1
ATOM 711 O O . ALA A 1 93 ? 4.356 -7.255 4.285 1.00 97.00 93 ALA A O 1
ATOM 712 N N . VAL A 1 94 ? 4.837 -7.486 6.471 1.00 96.44 94 VAL A N 1
ATOM 713 C CA . VAL A 1 94 ? 5.199 -6.075 6.715 1.00 96.44 94 VAL A CA 1
ATOM 714 C C . VAL A 1 94 ? 6.314 -5.572 5.791 1.00 96.44 94 VAL A C 1
ATOM 716 O O . VAL A 1 94 ? 6.339 -4.379 5.467 1.00 96.44 94 VAL A O 1
ATOM 719 N N . GLN A 1 95 ? 7.188 -6.475 5.330 1.00 98.38 95 GLN A N 1
ATOM 720 C CA . GLN A 1 95 ? 8.264 -6.178 4.390 1.00 98.38 95 GLN A CA 1
ATOM 721 C C . GLN A 1 95 ? 7.727 -5.622 3.068 1.00 98.38 95 GLN A C 1
ATOM 723 O O . GLN A 1 95 ? 8.361 -4.758 2.482 1.00 98.38 95 GLN A O 1
ATOM 728 N N . THR A 1 96 ? 6.526 -6.019 2.643 1.00 98.69 96 THR A N 1
ATOM 729 C CA . THR A 1 96 ? 5.929 -5.570 1.372 1.00 98.69 96 THR A CA 1
ATOM 730 C C . THR A 1 96 ? 5.754 -4.051 1.323 1.00 98.69 96 THR A C 1
ATOM 732 O O . THR A 1 96 ? 6.001 -3.415 0.302 1.00 98.69 96 THR A O 1
ATOM 735 N N . GLY A 1 97 ? 5.373 -3.440 2.448 1.00 98.25 97 GLY A N 1
ATOM 736 C CA . GLY A 1 97 ? 5.266 -1.985 2.543 1.00 98.25 97 GLY A CA 1
ATOM 737 C C . GLY A 1 97 ? 6.623 -1.286 2.592 1.00 98.25 97 GLY A C 1
ATOM 738 O O . GLY A 1 97 ? 6.738 -0.160 2.123 1.00 98.25 97 GLY A O 1
ATOM 739 N N . ILE A 1 98 ? 7.642 -1.939 3.154 1.00 97.88 98 ILE A N 1
ATOM 740 C CA . ILE A 1 98 ? 9.019 -1.421 3.186 1.00 97.88 98 ILE A CA 1
ATOM 741 C C . ILE A 1 98 ? 9.594 -1.440 1.765 1.00 97.88 98 ILE A C 1
ATOM 743 O O . ILE A 1 98 ? 10.059 -0.410 1.285 1.00 97.88 98 ILE A O 1
ATOM 747 N N . ASP A 1 99 ? 9.445 -2.565 1.066 1.00 98.25 99 ASP A N 1
ATOM 748 C CA . ASP A 1 99 ? 9.817 -2.737 -0.339 1.00 98.25 99 ASP A CA 1
ATOM 749 C C . ASP A 1 99 ? 9.160 -1.666 -1.229 1.00 98.25 99 ASP A C 1
ATOM 751 O O . ASP A 1 99 ? 9.825 -1.048 -2.061 1.00 98.25 99 ASP A O 1
ATOM 755 N N . LEU A 1 100 ? 7.866 -1.382 -1.022 1.00 98.38 100 LEU A N 1
ATOM 756 C CA . LEU A 1 100 ? 7.173 -0.324 -1.760 1.00 98.38 100 LEU A CA 1
ATOM 757 C C . LEU A 1 100 ? 7.755 1.068 -1.474 1.00 98.38 100 LEU A C 1
ATOM 759 O O . LEU A 1 100 ? 7.940 1.853 -2.402 1.00 98.38 100 LEU A O 1
ATOM 763 N N . LEU A 1 101 ? 8.067 1.394 -0.217 1.00 97.25 101 LEU A N 1
ATOM 764 C CA . LEU A 1 101 ? 8.683 2.684 0.107 1.00 97.25 101 LEU A CA 1
ATOM 765 C C . LEU A 1 101 ? 10.070 2.837 -0.526 1.00 97.25 101 LEU A C 1
ATOM 767 O O . LEU A 1 101 ? 10.414 3.936 -0.959 1.00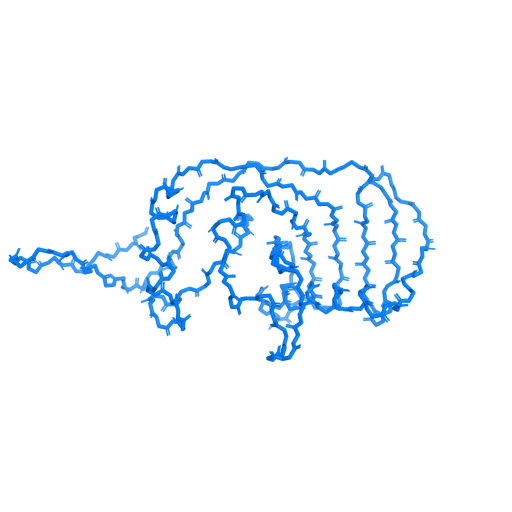 97.25 101 LEU A O 1
ATOM 771 N N . GLU A 1 102 ? 10.854 1.760 -0.617 1.00 95.50 102 GLU A N 1
ATOM 772 C CA . GLU A 1 102 ? 12.146 1.779 -1.313 1.00 95.50 102 GLU A CA 1
ATOM 773 C C . GLU A 1 102 ? 11.971 2.078 -2.805 1.00 95.50 102 GLU A C 1
ATOM 775 O O . GLU A 1 102 ? 12.711 2.895 -3.356 1.00 95.50 102 GLU A O 1
ATOM 780 N N . ILE A 1 103 ? 10.960 1.474 -3.439 1.00 95.62 103 ILE A N 1
ATOM 781 C CA . ILE A 1 103 ? 10.588 1.761 -4.830 1.00 95.62 103 ILE A CA 1
ATOM 782 C C . ILE A 1 103 ? 10.217 3.241 -4.986 1.00 95.62 103 ILE A C 1
ATOM 784 O O . ILE A 1 103 ? 10.801 3.933 -5.818 1.00 95.62 103 ILE A O 1
ATOM 788 N N . VAL A 1 104 ? 9.320 3.769 -4.146 1.00 95.00 104 VAL A N 1
ATOM 789 C CA . VAL A 1 104 ? 8.893 5.180 -4.217 1.00 95.00 104 VAL A CA 1
ATOM 790 C C . VAL A 1 104 ? 10.063 6.140 -3.971 1.00 95.00 104 VAL A C 1
ATOM 792 O O . VAL A 1 104 ? 10.175 7.179 -4.627 1.00 95.00 104 VAL A O 1
ATOM 795 N N . ARG A 1 105 ? 10.967 5.805 -3.044 1.00 92.94 105 ARG A N 1
ATOM 796 C CA . ARG A 1 105 ? 12.183 6.587 -2.789 1.00 92.94 105 ARG A CA 1
ATOM 797 C C . ARG A 1 105 ? 13.100 6.606 -4.011 1.00 92.94 105 ARG A C 1
ATOM 799 O O . ARG A 1 105 ? 13.625 7.663 -4.354 1.00 92.94 105 ARG A O 1
ATOM 806 N N . GLN A 1 106 ? 13.271 5.466 -4.675 1.00 91.25 106 GLN A N 1
ATOM 807 C CA . GLN A 1 106 ? 14.073 5.354 -5.890 1.00 91.25 106 GLN A CA 1
ATOM 808 C C . GLN A 1 106 ? 13.480 6.169 -7.050 1.00 91.25 106 GLN A C 1
ATOM 810 O O . GLN A 1 106 ? 14.220 6.912 -7.698 1.00 91.25 106 GLN A O 1
ATOM 815 N N . GLU A 1 107 ? 12.161 6.089 -7.264 1.00 89.94 107 GLU A N 1
ATOM 816 C CA . GLU A 1 107 ? 11.433 6.888 -8.265 1.00 89.94 107 GLU A CA 1
ATOM 817 C C . GLU A 1 107 ? 11.665 8.392 -8.056 1.00 89.94 107 GLU A C 1
ATOM 819 O O . GLU A 1 107 ? 11.922 9.135 -9.003 1.00 89.94 107 GLU A O 1
ATOM 824 N N . ARG A 1 108 ? 11.630 8.847 -6.798 1.00 86.88 108 ARG A N 1
ATOM 825 C CA . ARG A 1 108 ? 11.853 10.257 -6.439 1.00 86.88 108 ARG A CA 1
ATOM 826 C C . ARG A 1 108 ? 13.301 10.707 -6.560 1.00 86.88 108 ARG A C 1
ATOM 828 O O . ARG A 1 108 ? 13.544 11.869 -6.864 1.00 86.88 108 ARG A O 1
ATOM 835 N N . GLY A 1 109 ? 14.250 9.805 -6.331 1.00 83.06 109 GLY A N 1
ATOM 836 C CA . GLY A 1 109 ? 15.679 10.075 -6.481 1.00 83.06 109 GLY A CA 1
ATOM 837 C C . GLY A 1 109 ? 16.137 10.231 -7.935 1.00 83.06 109 GLY A C 1
ATOM 838 O O . GLY A 1 109 ? 17.333 10.375 -8.168 1.00 83.06 109 GLY A O 1
ATOM 839 N N . GLY A 1 110 ? 15.223 10.162 -8.912 1.00 76.31 110 GLY A N 1
ATOM 840 C CA . GLY A 1 110 ? 15.546 10.260 -10.337 1.00 76.31 110 GLY A CA 1
ATOM 841 C C . GLY A 1 110 ? 16.265 9.027 -10.887 1.00 76.31 110 GLY A C 1
ATOM 842 O O . GLY A 1 110 ? 16.790 9.066 -11.999 1.00 76.31 110 GLY A O 1
ATOM 843 N N . SER A 1 111 ? 16.305 7.928 -10.127 1.00 75.12 111 SER A N 1
ATOM 844 C CA . SER A 1 111 ? 16.853 6.669 -10.618 1.00 75.12 111 SER A CA 1
ATOM 845 C C . SER A 1 111 ? 15.964 6.163 -11.751 1.00 75.12 111 SER A C 1
ATOM 847 O O . SER A 1 111 ? 14.748 6.023 -11.601 1.00 75.12 111 SER A O 1
ATOM 849 N N . ARG A 1 112 ? 16.575 5.946 -12.916 1.00 69.38 112 ARG A N 1
ATOM 850 C CA . ARG A 1 112 ? 15.859 5.645 -14.152 1.00 69.38 112 ARG A CA 1
ATOM 851 C C . ARG A 1 112 ? 15.361 4.203 -14.112 1.00 69.38 112 ARG A C 1
ATOM 853 O O . ARG A 1 112 ? 16.126 3.280 -14.368 1.00 69.38 112 ARG A O 1
ATOM 860 N N . ALA A 1 113 ? 14.084 4.027 -13.785 1.00 86.12 113 ALA A N 1
ATOM 861 C CA . ALA A 1 113 ? 13.370 2.796 -14.092 1.00 86.12 113 ALA A CA 1
ATOM 862 C C . ALA A 1 113 ? 13.486 2.527 -15.601 1.00 86.12 113 ALA A C 1
ATOM 864 O O . ALA A 1 113 ? 13.240 3.423 -16.415 1.00 86.12 113 ALA A O 1
ATOM 865 N N . GLU A 1 114 ? 13.887 1.317 -15.970 1.00 91.88 114 GLU A N 1
ATOM 866 C CA . GLU A 1 114 ? 13.980 0.911 -17.368 1.00 91.88 114 GLU A CA 1
ATOM 867 C C . GLU A 1 114 ? 12.637 0.314 -17.787 1.00 91.88 114 GLU A C 1
ATOM 869 O O . GLU A 1 114 ? 12.210 -0.698 -17.233 1.00 91.88 114 GLU A O 1
ATOM 874 N N . GLU A 1 115 ? 11.947 0.949 -18.737 1.00 94.06 115 GLU A N 1
ATOM 875 C CA . GLU A 1 115 ? 10.785 0.337 -19.387 1.00 94.06 115 GLU A CA 1
ATOM 876 C C . GLU A 1 115 ? 11.288 -0.837 -20.233 1.00 94.06 115 GLU A C 1
ATOM 878 O O . GLU A 1 115 ? 11.953 -0.634 -21.246 1.00 94.06 115 GLU A O 1
ATOM 883 N N . VAL A 1 116 ? 11.004 -2.063 -19.794 1.00 95.62 116 VAL A N 1
ATOM 884 C CA . VAL A 1 116 ? 11.500 -3.290 -20.444 1.00 95.62 116 VAL A CA 1
ATOM 885 C C . VAL A 1 116 ? 10.504 -3.872 -21.444 1.00 95.62 116 VAL A C 1
ATOM 887 O O . VAL A 1 116 ? 10.852 -4.750 -22.230 1.00 95.62 116 VAL A O 1
ATOM 890 N N . GLY A 1 117 ? 9.249 -3.423 -21.401 1.00 95.31 117 GLY A N 1
ATOM 891 C CA . GLY A 1 117 ? 8.205 -3.896 -22.295 1.00 95.31 117 GLY A CA 1
ATOM 892 C C . GLY A 1 117 ? 6.798 -3.597 -21.796 1.00 95.31 117 GLY A C 1
ATOM 893 O O . GLY A 1 117 ? 6.581 -2.874 -20.822 1.00 95.31 117 GLY A O 1
ATOM 894 N N . GLU A 1 118 ? 5.829 -4.200 -22.471 1.00 96.38 118 GLU A N 1
ATOM 895 C CA . GLU A 1 118 ? 4.407 -4.044 -22.198 1.00 96.38 118 GLU A CA 1
ATOM 896 C C . GLU A 1 118 ? 3.760 -5.418 -22.005 1.00 96.38 118 GLU A C 1
ATOM 898 O O . GLU A 1 118 ? 4.023 -6.370 -22.739 1.00 96.38 118 GLU A O 1
ATOM 903 N N . LEU A 1 119 ? 2.910 -5.522 -20.988 1.00 95.75 119 LEU A N 1
ATOM 904 C CA . LEU A 1 119 ? 2.016 -6.651 -20.767 1.00 95.75 119 LEU A CA 1
ATOM 905 C C . LEU A 1 119 ? 0.587 -6.218 -21.097 1.00 95.75 119 LEU A C 1
ATOM 907 O O . LEU A 1 119 ? 0.268 -5.033 -21.109 1.00 95.75 119 LEU A O 1
ATOM 911 N N . ALA A 1 120 ? -0.327 -7.180 -21.244 1.00 95.19 120 ALA A N 1
ATOM 912 C CA . ALA A 1 120 ? -1.725 -6.923 -21.621 1.00 95.19 120 ALA A CA 1
ATOM 913 C C . ALA A 1 120 ? -2.479 -5.904 -20.734 1.00 95.19 120 ALA A C 1
ATOM 915 O O . ALA A 1 120 ? -3.561 -5.442 -21.091 1.00 95.19 120 ALA A O 1
ATOM 916 N N . ARG A 1 121 ? -1.958 -5.584 -19.543 1.00 96.06 121 ARG A N 1
ATOM 917 C CA . ARG A 1 121 ? -2.577 -4.673 -18.570 1.00 96.06 121 ARG A CA 1
ATOM 918 C C . ARG A 1 121 ? -1.771 -3.398 -18.309 1.00 96.06 121 ARG A C 1
ATOM 920 O O . ARG A 1 121 ? -2.236 -2.576 -17.517 1.00 96.06 121 ARG A O 1
ATOM 927 N N . GLY A 1 122 ? -0.620 -3.207 -18.956 1.00 97.56 122 GLY A N 1
ATOM 928 C CA . GLY A 1 122 ? 0.186 -1.995 -18.838 1.00 97.56 122 GLY A CA 1
ATOM 929 C C . GLY A 1 122 ? 1.689 -2.217 -19.005 1.00 97.56 122 GLY A C 1
ATOM 930 O O . GLY A 1 122 ? 2.133 -3.268 -19.461 1.00 97.56 122 GLY A O 1
ATOM 931 N N . LYS A 1 123 ? 2.478 -1.212 -18.627 1.00 97.88 123 LYS A N 1
ATOM 932 C CA . LYS A 1 123 ? 3.924 -1.151 -18.883 1.00 97.88 123 LYS A CA 1
ATOM 933 C C . LYS A 1 123 ? 4.725 -1.799 -17.760 1.00 97.88 123 LYS A C 1
ATOM 935 O O . LYS A 1 123 ? 4.462 -1.537 -16.584 1.00 97.88 123 LYS A O 1
ATOM 940 N N . LEU A 1 124 ? 5.709 -2.612 -18.127 1.00 98.00 124 LEU A N 1
ATOM 941 C CA . LEU A 1 124 ? 6.610 -3.295 -17.208 1.00 98.00 124 LEU A CA 1
ATOM 942 C C . LEU A 1 124 ? 7.935 -2.534 -17.100 1.00 98.00 124 LEU A C 1
ATOM 944 O O . LEU A 1 124 ? 8.566 -2.203 -18.103 1.00 98.00 124 LEU A O 1
ATOM 948 N N . PHE A 1 125 ? 8.370 -2.311 -15.865 1.00 97.06 125 PHE A N 1
ATOM 949 C CA . PHE A 1 125 ? 9.600 -1.612 -15.532 1.00 97.06 125 PHE A CA 1
ATOM 950 C C . PHE A 1 125 ? 10.525 -2.508 -14.714 1.00 97.06 125 PHE A C 1
ATOM 952 O O . PHE A 1 125 ? 10.092 -3.133 -13.740 1.00 97.06 125 PHE A O 1
ATOM 959 N N . SER A 1 126 ? 11.805 -2.520 -15.078 1.00 96.75 126 SER A N 1
ATOM 960 C CA . SER A 1 126 ? 12.887 -3.011 -14.228 1.00 96.75 126 SER A CA 1
ATOM 961 C C . SER A 1 126 ? 13.398 -1.866 -13.357 1.00 96.75 126 SER A C 1
ATOM 963 O O . SER A 1 126 ? 13.738 -0.788 -13.849 1.00 96.75 126 SER A O 1
ATOM 965 N N . LEU A 1 127 ? 13.446 -2.097 -12.047 1.00 95.31 127 LEU A N 1
ATOM 966 C CA . LEU A 1 127 ? 13.915 -1.130 -11.048 1.00 95.31 127 LEU A CA 1
ATOM 967 C C . LEU A 1 127 ? 15.315 -1.485 -10.514 1.00 95.31 127 LEU A C 1
ATOM 969 O O . LEU A 1 127 ? 15.811 -0.862 -9.570 1.00 95.31 127 LEU A O 1
ATOM 973 N N . GLY A 1 128 ? 15.955 -2.504 -11.093 1.00 92.94 128 GLY A N 1
ATOM 974 C CA . GLY A 1 128 ? 17.220 -3.055 -10.614 1.00 92.94 128 GLY A CA 1
ATOM 975 C C . GLY A 1 128 ? 17.087 -3.863 -9.315 1.00 92.94 128 GLY A C 1
ATOM 976 O O . GLY A 1 128 ? 16.079 -3.810 -8.602 1.00 92.94 128 GLY A O 1
ATOM 977 N N . SER A 1 129 ? 18.128 -4.634 -8.995 1.00 92.50 129 SER A N 1
ATOM 978 C CA . SER A 1 129 ? 18.189 -5.489 -7.793 1.00 92.50 129 SER A CA 1
ATOM 979 C C . SER A 1 129 ? 17.033 -6.499 -7.691 1.00 92.50 129 SER A C 1
ATOM 981 O O . SER A 1 129 ? 16.522 -6.766 -6.606 1.00 92.50 129 SER A O 1
ATOM 983 N N . GLY A 1 130 ? 16.577 -7.023 -8.834 1.00 95.00 130 GLY A N 1
ATOM 984 C CA . GLY A 1 130 ? 15.470 -7.983 -8.903 1.00 95.00 130 GLY A CA 1
ATOM 985 C C . GLY A 1 130 ? 14.087 -7.392 -8.607 1.00 95.00 130 GLY A C 1
ATOM 986 O O . GLY A 1 130 ? 13.146 -8.152 -8.391 1.00 95.00 130 GLY A O 1
ATOM 987 N N . ARG A 1 131 ? 13.951 -6.060 -8.575 1.00 97.19 131 ARG A N 1
ATOM 988 C CA . ARG A 1 131 ? 12.670 -5.374 -8.375 1.00 97.19 131 ARG A CA 1
ATOM 989 C C . ARG A 1 131 ? 12.036 -5.025 -9.715 1.00 97.19 131 ARG A C 1
ATOM 991 O O . ARG A 1 131 ? 12.694 -4.478 -10.600 1.00 97.19 131 ARG A O 1
ATOM 998 N N . TRP A 1 132 ? 10.746 -5.301 -9.821 1.00 97.69 132 TRP A N 1
ATOM 999 C CA . TRP A 1 132 ? 9.942 -5.104 -11.018 1.00 97.69 132 TRP A CA 1
ATOM 1000 C C . TRP A 1 132 ? 8.642 -4.409 -10.656 1.00 97.69 132 TRP A C 1
ATOM 1002 O O . TRP A 1 132 ? 8.072 -4.660 -9.592 1.00 97.69 132 TRP A O 1
ATOM 1012 N N . MET A 1 133 ? 8.145 -3.575 -11.562 1.00 97.75 133 MET A N 1
ATOM 1013 C CA . MET A 1 133 ? 6.859 -2.913 -11.400 1.00 97.75 133 MET A CA 1
ATOM 1014 C C . MET A 1 133 ? 6.071 -2.934 -12.704 1.00 97.75 133 MET A C 1
ATOM 1016 O O . MET A 1 133 ? 6.560 -2.518 -13.749 1.00 97.75 133 MET A O 1
ATOM 1020 N N . LEU A 1 134 ? 4.832 -3.404 -12.632 1.00 98.38 134 LEU A N 1
ATOM 1021 C CA . LEU A 1 134 ? 3.843 -3.312 -13.694 1.00 98.38 134 LEU A CA 1
ATOM 1022 C C . LEU A 1 134 ? 2.903 -2.145 -13.388 1.00 98.38 134 LEU A C 1
ATOM 1024 O O . LEU A 1 134 ? 2.023 -2.264 -12.531 1.00 98.38 134 LEU A O 1
ATOM 1028 N N . ASN A 1 135 ? 3.056 -1.040 -14.113 1.00 97.81 135 ASN A N 1
ATOM 1029 C CA . ASN A 1 135 ? 2.137 0.093 -14.031 1.00 97.81 135 ASN A CA 1
ATOM 1030 C C . ASN A 1 135 ? 0.893 -0.203 -14.860 1.00 97.81 135 ASN A C 1
ATOM 1032 O O . ASN A 1 135 ? 0.982 -0.425 -16.068 1.00 97.81 135 ASN A O 1
ATOM 1036 N N . LEU A 1 136 ? -0.272 -0.198 -14.216 1.00 98.38 136 LEU A N 1
ATOM 1037 C CA . LEU A 1 136 ? -1.521 -0.553 -14.873 1.00 98.38 136 LEU A CA 1
ATOM 1038 C C . LEU A 1 136 ? -1.991 0.592 -15.772 1.00 98.38 136 LEU A C 1
ATOM 1040 O O . LEU A 1 136 ? -2.207 1.707 -15.303 1.00 98.38 136 LEU A O 1
ATOM 1044 N N . ALA A 1 137 ? -2.239 0.295 -17.050 1.00 97.62 137 ALA A N 1
ATOM 1045 C CA . ALA A 1 137 ? -2.804 1.264 -17.991 1.00 97.62 137 ALA A CA 1
ATOM 1046 C C . ALA A 1 137 ? -4.214 1.709 -17.560 1.00 97.62 137 ALA A C 1
ATOM 1048 O O . ALA A 1 137 ? -4.588 2.872 -17.693 1.00 97.62 137 ALA A O 1
ATOM 1049 N N . LYS A 1 138 ? -4.986 0.779 -16.982 1.00 98.19 138 LYS A N 1
ATOM 1050 C CA . LYS A 1 138 ? -6.264 1.049 -16.318 1.00 98.19 138 LYS A CA 1
ATOM 1051 C C . LYS A 1 138 ? -6.198 0.556 -14.877 1.00 98.19 138 LYS A C 1
ATOM 1053 O O . LYS A 1 138 ? -6.112 -0.652 -14.643 1.00 98.19 138 LYS A O 1
ATOM 1058 N N . LYS A 1 139 ? -6.285 1.494 -13.930 1.00 98.31 139 LYS A N 1
ATOM 1059 C CA . LYS A 1 139 ? -6.319 1.204 -12.490 1.00 98.31 139 LYS A CA 1
ATOM 1060 C C . LYS A 1 139 ? -7.466 0.241 -12.162 1.00 98.31 139 LYS A C 1
ATOM 1062 O O . LYS A 1 139 ? -8.539 0.303 -12.771 1.00 98.31 139 LYS A O 1
ATOM 1067 N N . MET A 1 140 ? -7.239 -0.659 -11.212 1.00 98.19 140 MET A N 1
ATOM 1068 C CA . MET A 1 140 ? -8.257 -1.602 -10.743 1.00 98.19 140 MET A CA 1
ATOM 1069 C C . MET A 1 140 ? -8.938 -1.055 -9.495 1.00 98.19 140 MET A C 1
ATOM 1071 O O . MET A 1 140 ? -8.284 -0.471 -8.642 1.00 98.19 140 MET A O 1
ATOM 1075 N N . GLN A 1 141 ? -10.243 -1.270 -9.379 1.00 98.38 141 GLN A N 1
ATOM 1076 C CA . GLN A 1 141 ? -11.015 -0.886 -8.203 1.00 98.38 141 GLN A CA 1
ATOM 1077 C C . GLN A 1 141 ? -11.453 -2.139 -7.457 1.00 98.38 141 GLN A C 1
ATOM 1079 O O . GLN A 1 141 ? -12.007 -3.059 -8.060 1.00 98.38 141 GLN A O 1
ATOM 1084 N N . VAL A 1 142 ? -11.207 -2.175 -6.150 1.00 98.06 142 VAL A N 1
ATOM 1085 C CA . VAL A 1 142 ? -11.609 -3.289 -5.287 1.00 98.06 142 VAL A CA 1
ATOM 1086 C C . VAL A 1 142 ? -12.361 -2.762 -4.074 1.00 98.06 142 VAL A C 1
ATOM 1088 O O . VAL A 1 142 ? -11.969 -1.769 -3.467 1.00 98.06 142 VAL A O 1
ATOM 1091 N N . ARG A 1 143 ? -13.463 -3.425 -3.714 1.00 98.06 143 ARG A N 1
ATOM 1092 C CA . ARG A 1 143 ? -14.238 -3.068 -2.521 1.00 98.06 143 ARG A CA 1
ATOM 1093 C C . ARG A 1 143 ? -13.596 -3.685 -1.285 1.00 98.06 143 ARG A C 1
ATOM 1095 O O . ARG A 1 143 ? -13.291 -4.876 -1.286 1.00 98.06 143 ARG A O 1
ATOM 1102 N N . ALA A 1 144 ? -13.447 -2.891 -0.236 1.00 98.06 144 ALA A N 1
ATOM 1103 C CA . ALA A 1 144 ? -12.926 -3.319 1.056 1.00 98.06 144 ALA A CA 1
ATOM 1104 C C . ALA A 1 144 ? -13.779 -2.742 2.190 1.00 98.06 144 ALA A C 1
ATOM 1106 O O . ALA A 1 144 ? -14.451 -1.730 2.009 1.00 98.06 144 ALA A O 1
ATOM 1107 N N . ILE A 1 145 ? -13.748 -3.379 3.359 1.00 98.44 145 ILE A N 1
ATOM 1108 C CA . ILE A 1 145 ? -14.374 -2.860 4.580 1.00 98.44 145 ILE A CA 1
ATOM 1109 C C . ILE A 1 145 ? -13.265 -2.403 5.525 1.00 98.44 145 ILE A C 1
ATOM 1111 O O . ILE A 1 145 ? -12.332 -3.163 5.785 1.00 98.44 145 ILE A O 1
ATOM 1115 N N . PHE A 1 146 ? -13.369 -1.183 6.052 1.00 98.56 146 PHE A N 1
ATOM 1116 C CA . PHE A 1 146 ? -12.447 -0.699 7.076 1.00 98.56 146 PHE A CA 1
ATOM 1117 C C . PHE A 1 146 ? -12.822 -1.293 8.438 1.00 98.56 146 PHE A C 1
ATOM 1119 O O . PHE A 1 146 ? -13.911 -1.048 8.958 1.00 98.56 146 PHE A O 1
ATOM 1126 N N . THR A 1 147 ? -11.943 -2.114 9.010 1.00 97.69 147 THR A N 1
ATOM 1127 C CA . THR A 1 147 ? -12.204 -2.846 10.256 1.00 97.69 147 THR A CA 1
ATOM 1128 C C . THR A 1 147 ? -10.900 -3.212 10.973 1.00 97.69 147 THR A C 1
ATOM 1130 O O . THR A 1 147 ? -9.811 -3.001 10.439 1.00 97.69 147 THR A O 1
ATOM 1133 N N . GLY A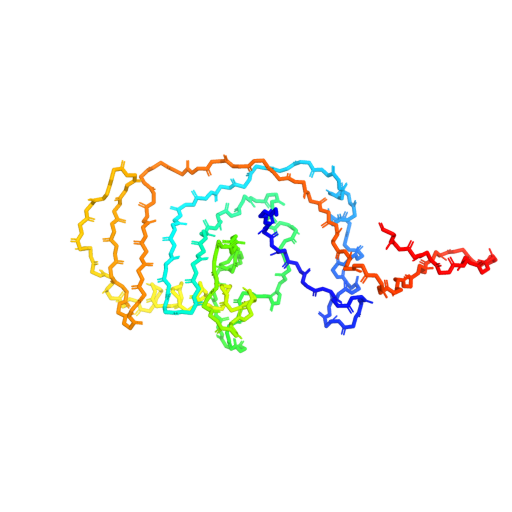 1 148 ? -11.006 -3.747 12.190 1.00 96.19 148 GLY A N 1
ATOM 1134 C CA . GLY A 1 148 ? -9.885 -4.252 12.976 1.00 96.19 148 GLY A CA 1
ATOM 1135 C C . GLY A 1 148 ? -9.766 -5.769 12.862 1.00 96.19 148 GLY A C 1
ATOM 1136 O O . GLY A 1 148 ? -10.765 -6.484 12.905 1.00 96.19 148 GLY A O 1
ATOM 1137 N N . TYR A 1 149 ? -8.535 -6.267 12.756 1.00 94.25 149 TYR A N 1
ATOM 1138 C CA . TYR A 1 149 ? -8.245 -7.696 12.823 1.00 94.25 149 TYR A CA 1
ATOM 1139 C C . TYR A 1 149 ? -7.521 -8.028 14.126 1.00 94.25 149 TYR A C 1
ATOM 1141 O O . TYR A 1 149 ? -6.504 -7.419 14.460 1.00 94.25 149 TYR A O 1
ATOM 1149 N N . TYR A 1 150 ? -8.027 -9.036 14.828 1.00 90.69 150 TYR A N 1
ATOM 1150 C CA . TYR A 1 150 ? -7.427 -9.586 16.034 1.00 90.69 150 TYR A CA 1
ATOM 1151 C C . TYR A 1 150 ? -7.228 -11.080 15.808 1.00 90.69 150 TYR A C 1
ATOM 1153 O O . TYR A 1 150 ? -8.174 -11.800 15.488 1.00 90.69 150 TYR A O 1
ATOM 1161 N N . GLY A 1 151 ? -5.981 -11.537 15.914 1.00 82.75 151 GLY A N 1
ATOM 1162 C CA . GLY A 1 151 ? -5.662 -12.949 15.736 1.00 82.75 151 GLY A CA 1
ATOM 1163 C C . GLY A 1 151 ? -6.303 -13.798 16.835 1.00 82.75 151 GLY A C 1
ATOM 1164 O O . GLY A 1 151 ? -6.430 -13.351 17.977 1.00 82.75 151 GLY A O 1
ATOM 1165 N N . LYS A 1 152 ? -6.684 -15.034 16.495 1.00 67.25 152 LYS A N 1
ATOM 1166 C CA . LYS A 1 152 ? -7.265 -15.985 17.452 1.00 67.25 152 LYS A CA 1
ATOM 1167 C C . LYS A 1 152 ? -6.364 -16.163 18.681 1.00 67.25 152 LYS A C 1
ATOM 1169 O O . LYS A 1 152 ? -5.144 -16.253 18.555 1.00 67.25 152 LYS A O 1
ATOM 1174 N N . GLY A 1 153 ? -6.980 -16.236 19.863 1.00 61.34 153 GLY A N 1
ATOM 1175 C CA . GLY A 1 153 ? -6.305 -16.569 21.124 1.00 61.34 153 GLY A CA 1
ATOM 1176 C C . GLY A 1 153 ? -5.593 -15.418 21.845 1.00 61.34 153 GLY A C 1
ATOM 1177 O O . GLY A 1 153 ? -4.965 -15.663 22.873 1.00 61.34 153 GLY A O 1
ATOM 1178 N N . LYS A 1 154 ? -5.681 -14.169 21.365 1.00 59.34 154 LYS A N 1
ATOM 1179 C CA . LYS A 1 154 ? -5.123 -13.009 22.080 1.00 59.34 154 LYS A CA 1
ATOM 1180 C C . LYS A 1 154 ? -6.227 -12.168 22.723 1.00 59.34 154 LYS A C 1
ATOM 1182 O O . LYS A 1 154 ? -7.146 -11.712 22.049 1.00 59.34 154 LYS A O 1
ATOM 1187 N N . LEU A 1 155 ? -6.119 -11.967 24.038 1.00 55.81 155 LEU A N 1
ATOM 1188 C CA . LEU A 1 155 ? -7.040 -11.141 24.819 1.00 55.81 155 LEU A CA 1
ATOM 1189 C C . LEU A 1 155 ? -6.900 -9.676 24.397 1.00 55.81 155 LEU A C 1
ATOM 1191 O O . LEU A 1 155 ? -5.797 -9.128 24.392 1.00 55.81 155 LEU A O 1
ATOM 1195 N N . VAL A 1 156 ? -8.021 -9.044 24.062 1.00 59.19 156 VAL A N 1
ATOM 1196 C CA . VAL A 1 156 ? -8.078 -7.610 23.772 1.00 59.19 156 VAL A CA 1
ATOM 1197 C C . VAL A 1 156 ? -8.593 -6.899 25.025 1.00 59.19 156 VAL A C 1
ATOM 1199 O O . VAL A 1 156 ? -9.697 -7.217 25.475 1.00 59.19 156 VAL A O 1
ATOM 1202 N N . PRO A 1 157 ? -7.841 -5.953 25.613 1.00 56.56 157 PRO A N 1
ATOM 1203 C CA . PRO A 1 157 ? -8.343 -5.158 26.726 1.00 56.56 157 PRO A CA 1
ATOM 1204 C C . PRO A 1 157 ? -9.525 -4.297 26.264 1.00 56.56 157 PRO A C 1
ATOM 1206 O O . PRO A 1 157 ? -9.378 -3.428 25.406 1.00 56.56 157 PRO A O 1
ATOM 1209 N N . THR A 1 158 ? -10.712 -4.518 26.825 1.00 52.25 158 THR A N 1
ATOM 1210 C CA . THR A 1 158 ? -11.881 -3.665 26.584 1.00 52.25 158 THR A CA 1
ATOM 1211 C C . THR A 1 158 ? -11.947 -2.589 27.664 1.00 52.25 158 THR A C 1
ATOM 1213 O O . THR A 1 158 ? -12.597 -2.776 28.692 1.00 52.25 158 THR A O 1
ATOM 1216 N N . HIS A 1 159 ? -11.285 -1.449 27.461 1.00 50.41 159 HIS A N 1
ATOM 1217 C CA . HIS A 1 159 ? -11.516 -0.280 28.314 1.00 50.41 159 HIS A CA 1
ATOM 1218 C C . HIS A 1 159 ? -12.814 0.421 27.889 1.00 50.41 159 HIS A C 1
ATOM 1220 O O . HIS A 1 159 ? -12.825 1.341 27.076 1.00 50.41 159 HIS A O 1
ATOM 1226 N N . GLY A 1 160 ? -13.939 -0.039 28.440 1.00 41.56 160 GLY A N 1
ATOM 1227 C CA . GLY A 1 160 ? -15.193 0.708 28.420 1.00 41.56 160 GLY A CA 1
ATOM 1228 C C . GLY A 1 160 ? -15.114 1.863 29.417 1.00 41.56 160 GLY A C 1
ATOM 1229 O O . GLY A 1 160 ? -14.949 1.636 30.612 1.00 41.56 160 GLY A O 1
ATOM 1230 N N . GLY A 1 161 ? -15.236 3.105 28.945 1.00 41.22 161 GLY A N 1
ATOM 1231 C CA . GLY A 1 161 ? -15.169 4.337 29.746 1.00 41.22 161 GLY A CA 1
ATOM 1232 C C . GLY A 1 161 ? -16.337 4.568 30.718 1.00 41.22 161 GLY A C 1
ATOM 1233 O O . GLY A 1 161 ? -16.794 5.698 30.864 1.00 41.22 161 GLY A O 1
ATOM 1234 N N . ARG A 1 162 ? -16.847 3.531 31.390 1.00 40.81 162 ARG A N 1
ATOM 1235 C CA . ARG A 1 162 ? -17.826 3.673 32.474 1.00 40.81 162 ARG A CA 1
ATOM 1236 C C . ARG A 1 162 ? -17.219 3.171 33.777 1.00 40.81 162 ARG A C 1
ATOM 1238 O O . ARG A 1 162 ? -16.934 1.989 33.934 1.00 40.81 162 ARG A O 1
ATOM 1245 N N . LYS A 1 163 ? -17.048 4.095 34.728 1.00 46.12 163 LYS A N 1
ATOM 1246 C CA . LYS A 1 163 ? -16.864 3.775 36.146 1.00 46.12 163 LYS A CA 1
ATOM 1247 C C . LYS A 1 163 ? -18.039 2.893 36.586 1.00 46.12 163 LYS A C 1
ATOM 1249 O O . LYS A 1 163 ? -19.146 3.396 36.741 1.00 46.12 163 LYS A O 1
ATOM 1254 N N . GLY A 1 164 ? -17.787 1.598 36.757 1.00 43.44 164 GLY A N 1
ATOM 1255 C CA . GLY A 1 164 ? -18.746 0.634 37.295 1.00 43.44 164 GLY A CA 1
ATOM 1256 C C . GLY A 1 164 ? -18.970 -0.561 36.372 1.00 43.44 164 GLY A C 1
ATOM 1257 O O . GLY A 1 164 ? -19.701 -0.462 35.392 1.00 43.44 164 GLY A O 1
ATOM 1258 N N . GLY A 1 165 ? -18.366 -1.695 36.733 1.00 38.81 165 GLY A N 1
ATOM 1259 C CA . GLY A 1 165 ? -18.576 -2.997 36.099 1.00 38.81 165 GLY A CA 1
ATOM 1260 C C . GLY A 1 165 ? -17.331 -3.500 35.377 1.00 38.81 165 GLY A C 1
ATOM 1261 O O . GLY A 1 165 ? -17.017 -3.050 34.279 1.00 38.81 165 GLY A O 1
ATOM 1262 N N . ALA A 1 166 ? -16.622 -4.445 35.996 1.00 39.62 166 ALA A N 1
ATOM 1263 C CA . ALA A 1 166 ? -15.585 -5.218 35.327 1.00 39.62 166 ALA A CA 1
ATOM 1264 C C . ALA A 1 166 ? -16.216 -5.966 34.142 1.00 39.62 166 ALA A C 1
ATOM 1266 O O . ALA A 1 166 ? -16.938 -6.943 34.335 1.00 39.62 166 ALA A O 1
ATOM 1267 N N . PHE A 1 167 ? -15.972 -5.500 32.917 1.00 44.41 167 PHE A N 1
ATOM 1268 C CA . PHE A 1 167 ? -16.272 -6.294 31.734 1.00 44.41 167 PHE A CA 1
ATOM 1269 C C . PHE A 1 167 ? -15.213 -7.387 31.628 1.00 44.41 167 PHE A C 1
ATOM 1271 O O . PHE A 1 167 ? -14.018 -7.106 31.516 1.00 44.41 167 PHE A O 1
ATOM 1278 N N . GLN A 1 168 ? -15.671 -8.635 31.725 1.00 47.91 168 GLN A N 1
ATOM 1279 C CA . GLN A 1 168 ? -14.852 -9.813 31.490 1.00 47.91 168 GLN A CA 1
ATOM 1280 C C . GLN A 1 168 ? -14.211 -9.707 30.108 1.00 47.91 168 GLN A C 1
ATOM 1282 O O . GLN A 1 168 ? -14.865 -9.354 29.126 1.00 47.91 168 GLN A O 1
ATOM 1287 N N . SER A 1 169 ? -12.916 -10.001 30.059 1.00 48.25 169 SER A N 1
ATOM 1288 C CA . SER A 1 169 ? -12.135 -10.064 28.834 1.00 48.25 169 SER A CA 1
ATOM 1289 C C . SER A 1 169 ? -12.874 -10.868 27.765 1.00 48.25 169 SER A C 1
ATOM 1291 O O . SER A 1 169 ? -13.153 -12.052 27.964 1.00 48.25 169 SER A O 1
ATOM 1293 N N . CYS A 1 170 ? -13.185 -10.242 26.633 1.00 45.12 170 CYS A N 1
ATOM 1294 C CA . CYS A 1 170 ? -13.835 -10.936 25.533 1.00 45.12 170 CYS A CA 1
ATOM 1295 C C . CYS A 1 170 ? -12.781 -11.727 24.750 1.00 45.12 170 CYS A C 1
ATOM 1297 O O . CYS A 1 170 ? -11.782 -11.171 24.287 1.00 45.12 170 CYS A O 1
ATOM 1299 N N . THR A 1 171 ? -12.981 -13.036 24.634 1.00 43.38 171 THR A N 1
ATOM 1300 C CA . THR A 1 171 ? -12.170 -13.906 23.780 1.00 43.38 171 THR A CA 1
ATOM 1301 C C . THR A 1 171 ? -12.829 -13.953 22.404 1.00 43.38 171 THR A C 1
ATOM 1303 O O . THR A 1 171 ? -13.998 -14.313 22.290 1.00 43.38 171 THR A O 1
ATOM 1306 N N . LEU A 1 172 ? -12.109 -13.544 21.357 1.00 49.12 172 LEU A N 1
ATOM 1307 C CA . LEU A 1 172 ? -12.592 -13.659 19.979 1.00 49.12 172 LEU A CA 1
ATOM 1308 C C . LEU A 1 172 ? -12.339 -15.099 19.504 1.00 49.12 172 LEU A C 1
ATOM 1310 O O . LEU A 1 172 ? -11.179 -15.501 19.366 1.00 49.12 172 LEU A O 1
ATOM 1314 N N . ASN A 1 173 ? -13.419 -15.866 19.321 1.00 34.56 173 ASN A N 1
ATOM 1315 C CA . ASN A 1 173 ? -13.402 -17.266 18.866 1.00 34.56 173 ASN A CA 1
ATOM 1316 C C . ASN A 1 173 ? -13.270 -17.386 17.339 1.00 34.56 173 ASN A C 1
ATOM 1318 O O . ASN A 1 173 ? -13.917 -16.591 16.625 1.00 34.56 173 ASN A O 1
#

Sequence (173 aa):
MLHCTTKFCDYGKAAGAEEYAQQDVVKKSYSKAFTLTICALFVTPKTTGARVELSEQELLLWPNDVDKLSPSDSLPRGSRAHITLGCADEVQAVQTGIDLLEIVRQERGGSRAEEVGELARGKLFSLGSGRWMLNLAKKMQVRAIFTGYYGKGKLVPTHGGRKGGAFQSCTLN

Foldseek 3Di:
DKDWDQDDQVLVPDPCNVVLCPDPLLVVQAQPKDKWWFFKWKDAPFFTKTQTDDDPSVLVSHDPPLLDPDPPDDFDRSQLTIITDDGDPPHDSSVSSVVSSVVSVCVVVVNDFDFPAADPQATKTDNPNRMIMGGGPDIDIDMDGNHDDDDAPDFRDDPDPDDDDDDPTDGDD

InterPro domains:
  IPR008431 Cyclic nucleotide phosphodiesterase [PTHR10156] (1-172)
  IPR009097 Cyclic phosphodiesterase [SSF55144] (1-151)
  IPR047325 Cyclic nucleotide phosphodiesterase, catalytic domain [PF05881] (1-172)

pLDDT: mean 89.24, std 16.58, range [34.56, 98.81]